Protein AF-A0A942QYV7-F1 (afdb_monomer_lite)

Structure (mmCIF, N/CA/C/O backbone):
data_AF-A0A942QYV7-F1
#
_entry.id   AF-A0A942QYV7-F1
#
loop_
_atom_site.group_PDB
_atom_site.id
_atom_site.type_symbol
_atom_site.label_atom_id
_atom_site.label_alt_id
_atom_site.label_comp_id
_atom_site.label_asym_id
_atom_site.label_entity_id
_atom_site.label_seq_id
_atom_site.pdbx_PDB_ins_code
_atom_site.Cartn_x
_atom_site.Cartn_y
_atom_site.Cartn_z
_atom_site.occupancy
_atom_site.B_iso_or_equiv
_atom_site.auth_seq_id
_atom_site.auth_comp_id
_atom_site.auth_asym_id
_atom_site.auth_atom_id
_atom_site.pdbx_PDB_model_num
ATOM 1 N N . MET A 1 1 ? 18.050 -7.877 43.973 1.00 50.31 1 MET A N 1
ATOM 2 C CA . MET A 1 1 ? 18.865 -6.970 43.136 1.00 50.31 1 MET A CA 1
ATOM 3 C C . MET A 1 1 ? 18.876 -7.507 41.705 1.00 50.31 1 MET A C 1
ATOM 5 O O . MET A 1 1 ? 19.808 -8.183 41.307 1.00 50.31 1 MET A O 1
ATOM 9 N N . LEU A 1 2 ? 17.770 -7.291 40.984 1.00 35.28 2 LEU A N 1
ATOM 10 C CA . LEU A 1 2 ? 17.494 -7.825 39.634 1.00 35.28 2 LEU A CA 1
ATOM 11 C C . LEU A 1 2 ? 17.047 -6.717 38.654 1.00 35.28 2 LEU A C 1
ATOM 13 O O . LEU A 1 2 ? 16.718 -6.996 37.510 1.00 35.28 2 LEU A O 1
ATOM 17 N N . LEU A 1 3 ? 17.053 -5.453 39.098 1.00 35.25 3 LEU A N 1
ATOM 18 C CA . LEU A 1 3 ? 16.546 -4.307 38.333 1.00 35.25 3 LEU A CA 1
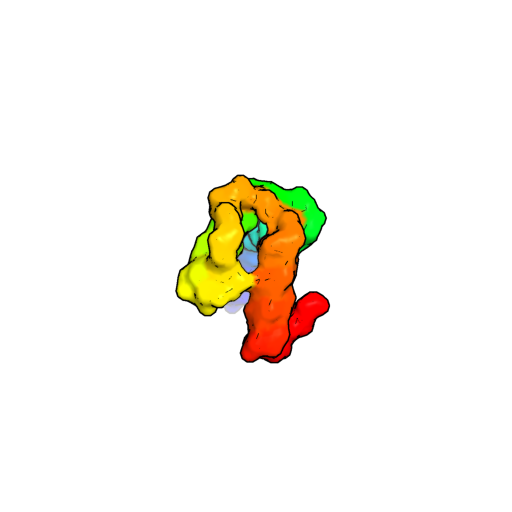ATOM 19 C C . LEU A 1 3 ? 17.611 -3.597 37.478 1.00 35.25 3 LEU A C 1
ATOM 21 O O . LEU A 1 3 ? 17.253 -2.804 36.617 1.00 35.25 3 LEU A O 1
ATOM 25 N N . VAL A 1 4 ? 18.904 -3.895 37.656 1.00 36.16 4 VAL A N 1
ATOM 26 C CA . VAL A 1 4 ? 19.989 -3.235 36.894 1.00 36.16 4 VAL A CA 1
ATOM 27 C C . VAL A 1 4 ? 20.280 -3.943 35.556 1.00 36.16 4 VAL A C 1
ATOM 29 O O . VAL A 1 4 ? 20.781 -3.318 34.629 1.00 36.16 4 VAL A O 1
ATOM 32 N N . LEU A 1 5 ? 19.896 -5.220 35.400 1.00 34.03 5 LEU A N 1
ATOM 33 C CA . LEU A 1 5 ? 20.146 -6.000 34.174 1.00 34.03 5 LEU A CA 1
ATOM 34 C C . LEU A 1 5 ? 19.142 -5.728 33.036 1.00 34.03 5 LEU A C 1
ATOM 36 O O . LEU A 1 5 ? 19.476 -5.929 31.873 1.00 34.03 5 LEU A O 1
ATOM 40 N N . ALA A 1 6 ? 17.934 -5.239 33.336 1.00 43.91 6 ALA A N 1
ATOM 41 C CA . ALA A 1 6 ? 16.939 -4.929 32.302 1.00 43.91 6 ALA A CA 1
ATOM 42 C C . ALA A 1 6 ? 17.239 -3.614 31.553 1.00 43.91 6 ALA A C 1
ATOM 44 O O . ALA A 1 6 ? 16.856 -3.470 30.396 1.00 43.91 6 ALA A O 1
ATOM 45 N N . PHE A 1 7 ? 17.959 -2.679 32.186 1.00 44.09 7 PHE A N 1
ATOM 46 C CA . PHE A 1 7 ? 18.260 -1.361 31.611 1.00 44.09 7 PHE A CA 1
ATOM 47 C C . PHE A 1 7 ? 19.480 -1.374 30.669 1.00 44.09 7 PHE A C 1
ATOM 49 O O . PHE A 1 7 ? 19.582 -0.555 29.758 1.00 44.09 7 PHE A O 1
ATOM 56 N N . THR A 1 8 ? 20.404 -2.324 30.842 1.00 44.84 8 THR A N 1
ATOM 57 C CA . THR A 1 8 ? 21.557 -2.490 29.937 1.00 44.84 8 THR A CA 1
ATOM 58 C C . THR A 1 8 ? 21.206 -3.310 28.695 1.00 44.84 8 THR A C 1
ATOM 60 O O . THR A 1 8 ? 21.733 -3.038 27.618 1.00 44.84 8 THR A O 1
ATOM 63 N N . ALA A 1 9 ? 20.272 -4.261 28.809 1.00 49.94 9 ALA A N 1
ATOM 64 C CA . ALA A 1 9 ? 19.776 -5.030 27.669 1.00 49.94 9 ALA A CA 1
ATOM 65 C C . ALA A 1 9 ? 18.965 -4.161 26.693 1.00 49.94 9 ALA A C 1
ATOM 67 O O . ALA A 1 9 ? 19.079 -4.338 25.483 1.00 49.94 9 ALA A O 1
ATOM 68 N N . SER A 1 10 ? 18.209 -3.174 27.190 1.00 53.91 10 SER A N 1
ATOM 69 C CA . SER A 1 10 ? 17.483 -2.236 26.334 1.00 53.91 10 SER A CA 1
ATOM 70 C C . SER A 1 10 ? 18.426 -1.378 25.488 1.00 53.91 10 SER A C 1
ATOM 72 O O . SER A 1 10 ? 18.173 -1.219 24.307 1.00 53.91 10 SER A O 1
ATOM 74 N N . ALA A 1 11 ? 19.558 -0.900 26.008 1.00 53.56 11 ALA A N 1
ATOM 75 C CA . ALA A 1 11 ? 20.452 -0.035 25.228 1.00 53.56 11 ALA A CA 1
ATOM 76 C C . ALA A 1 11 ? 21.073 -0.728 23.993 1.00 53.56 11 ALA A C 1
ATOM 78 O O . ALA A 1 11 ? 21.255 -0.084 22.969 1.00 53.56 11 ALA A O 1
ATOM 79 N N . LEU A 1 12 ? 21.336 -2.040 24.051 1.00 50.03 12 LEU A N 1
ATOM 80 C CA . LEU A 1 12 ? 21.892 -2.810 22.923 1.00 50.03 12 LEU A CA 1
ATOM 81 C C . LEU A 1 12 ? 20.817 -3.438 22.016 1.00 50.03 12 LEU A C 1
ATOM 83 O O . LEU A 1 12 ? 21.088 -3.741 20.856 1.00 50.03 12 LEU A O 1
ATOM 87 N N . TYR A 1 13 ? 19.596 -3.633 22.522 1.00 52.25 13 TYR A N 1
ATOM 88 C CA . TYR A 1 13 ? 18.460 -4.153 21.747 1.00 52.25 13 TYR A CA 1
ATOM 89 C C . TYR A 1 13 ? 17.633 -3.039 21.086 1.00 52.25 13 TYR A C 1
ATOM 91 O O . TYR A 1 13 ?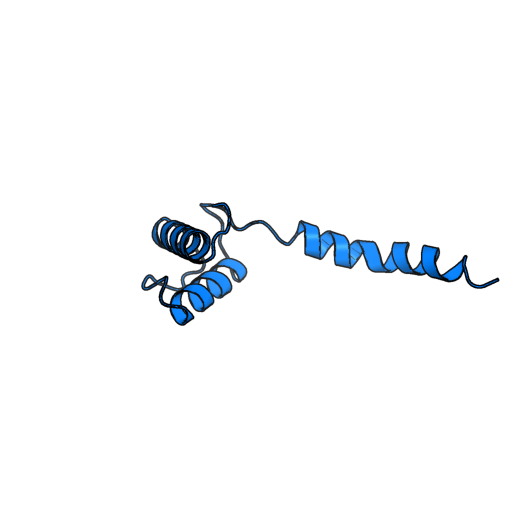 16.915 -3.290 20.116 1.00 52.25 13 TYR A O 1
ATOM 99 N N . ILE A 1 14 ? 17.742 -1.803 21.585 1.00 55.75 14 ILE A N 1
ATOM 100 C CA . ILE A 1 14 ? 17.004 -0.654 21.067 1.00 55.75 14 ILE A CA 1
ATOM 101 C C . ILE A 1 14 ? 17.583 -0.186 19.735 1.00 55.75 14 ILE A C 1
ATOM 103 O O . ILE A 1 14 ? 16.781 0.031 18.851 1.00 55.75 14 ILE A O 1
ATOM 107 N N . ASP A 1 15 ? 18.894 -0.128 19.481 1.00 53.66 15 ASP A N 1
ATOM 108 C CA . ASP A 1 15 ? 19.374 0.456 18.210 1.00 53.66 15 AS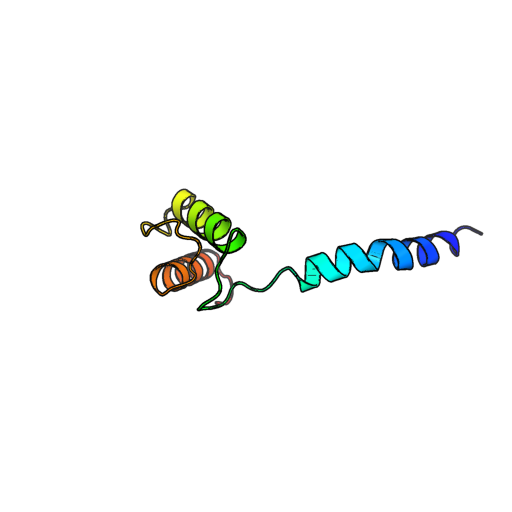P A CA 1
ATOM 109 C C . ASP A 1 15 ? 18.852 -0.261 16.953 1.00 53.66 15 ASP A C 1
ATOM 111 O O . ASP A 1 15 ? 18.391 0.393 16.019 1.00 53.66 15 ASP A O 1
ATOM 115 N N . SER A 1 16 ? 18.849 -1.599 16.909 1.00 60.94 16 SER A N 1
ATOM 116 C CA . SER A 1 16 ? 18.316 -2.314 15.733 1.00 60.94 16 SER A CA 1
ATOM 117 C C . SER A 1 16 ? 16.786 -2.275 15.669 1.00 60.94 16 SER A C 1
ATOM 119 O O . SER A 1 16 ? 16.217 -2.176 14.584 1.00 60.94 16 SER A O 1
ATOM 121 N N . TYR A 1 17 ? 16.110 -2.319 16.822 1.00 56.91 17 TYR A N 1
ATOM 122 C CA . TYR A 1 17 ? 14.652 -2.250 16.896 1.00 56.91 17 TYR A CA 1
ATOM 123 C C . TYR A 1 17 ? 14.153 -0.855 16.510 1.00 56.91 17 TYR A C 1
ATOM 125 O O . TYR A 1 17 ? 13.279 -0.727 15.664 1.00 56.91 17 TYR A O 1
ATOM 133 N N . TYR A 1 18 ? 14.768 0.190 17.053 1.00 55.12 18 TYR A N 1
ATOM 134 C CA . TYR A 1 18 ? 14.468 1.589 16.779 1.00 55.12 18 TYR A CA 1
ATOM 135 C C . TYR A 1 18 ? 14.803 1.946 15.335 1.00 55.12 18 TYR A C 1
ATOM 137 O O . TYR A 1 18 ? 13.978 2.563 14.680 1.00 55.12 18 TYR A O 1
ATOM 145 N N . ASN A 1 19 ? 15.934 1.484 14.786 1.00 58.72 19 ASN A N 1
ATOM 146 C CA . ASN A 1 19 ? 16.212 1.664 13.360 1.00 58.72 19 ASN A CA 1
ATOM 147 C C . ASN A 1 19 ? 15.214 0.911 12.477 1.00 58.72 19 ASN A C 1
ATOM 149 O O . ASN A 1 19 ? 14.857 1.439 11.442 1.00 58.72 19 ASN A O 1
ATOM 153 N N . ARG A 1 20 ? 14.706 -0.269 12.860 1.00 59.44 20 ARG A N 1
ATOM 154 C CA . ARG A 1 20 ? 13.660 -0.976 12.089 1.00 59.44 20 ARG A CA 1
ATOM 155 C C . ARG A 1 20 ? 12.272 -0.355 12.229 1.00 59.44 20 ARG A C 1
ATOM 157 O O . ARG A 1 20 ? 11.492 -0.451 11.294 1.00 59.44 20 ARG A O 1
ATOM 164 N N . VAL A 1 21 ? 11.972 0.256 13.372 1.00 60.50 21 VAL A N 1
ATOM 165 C CA . VAL A 1 21 ? 10.717 0.976 13.632 1.00 60.50 21 VAL A CA 1
ATOM 166 C C . VAL A 1 21 ? 10.738 2.363 12.980 1.00 60.50 21 VAL A C 1
ATOM 168 O O . VAL A 1 21 ? 9.724 2.790 12.448 1.00 60.50 21 VAL A O 1
ATOM 171 N N . LEU A 1 22 ? 11.885 3.049 12.941 1.00 56.72 22 LEU A N 1
ATOM 172 C CA . LEU A 1 22 ? 12.066 4.294 12.185 1.00 56.72 22 LEU A CA 1
ATOM 173 C C . LEU A 1 22 ? 12.247 4.044 10.680 1.00 56.72 22 LEU A C 1
ATOM 175 O O . LEU A 1 22 ? 11.813 4.863 9.880 1.00 56.72 22 LEU A O 1
ATOM 179 N N . ALA A 1 23 ? 12.833 2.905 10.292 1.00 54.81 23 ALA A N 1
ATOM 180 C CA . ALA A 1 23 ? 12.862 2.411 8.912 1.00 54.81 23 ALA A CA 1
ATOM 181 C C . ALA A 1 23 ? 11.583 1.662 8.522 1.00 54.81 23 ALA A C 1
ATOM 183 O O . ALA A 1 23 ? 11.486 1.168 7.398 1.00 54.81 23 ALA A O 1
ATOM 184 N N . GLN A 1 24 ? 10.579 1.601 9.404 1.00 49.94 24 GLN A N 1
ATOM 185 C CA . GLN A 1 24 ? 9.203 1.386 8.983 1.0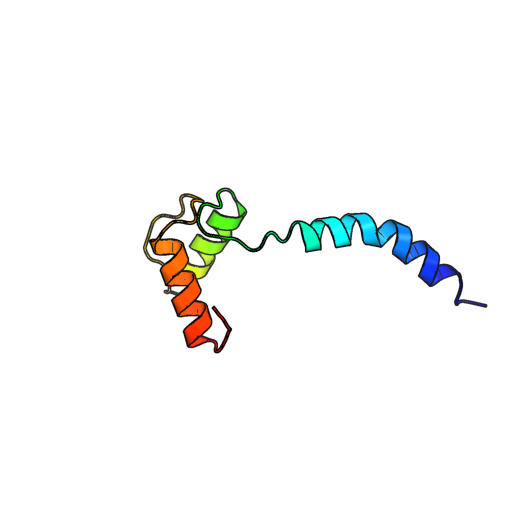0 49.94 24 GLN A CA 1
ATOM 186 C C . GLN A 1 24 ? 8.755 2.690 8.326 1.00 49.94 24 GLN A C 1
ATOM 188 O O . GLN A 1 24 ? 7.953 3.448 8.863 1.00 49.94 24 GLN A O 1
ATOM 193 N N . GLU A 1 25 ? 9.383 2.994 7.190 1.00 56.53 25 GLU A N 1
ATOM 194 C CA . GLU A 1 25 ? 9.071 4.156 6.392 1.00 56.53 25 GLU A CA 1
ATOM 195 C C . GLU A 1 25 ? 7.600 4.035 6.034 1.00 56.53 25 GLU A C 1
ATOM 197 O O . GLU A 1 25 ? 7.176 3.097 5.352 1.00 56.53 25 GLU A O 1
ATOM 202 N N . THR A 1 26 ? 6.800 4.963 6.552 1.00 62.97 26 THR A N 1
ATOM 203 C CA . THR A 1 26 ? 5.436 5.158 6.087 1.00 62.97 26 THR A CA 1
ATOM 204 C C . THR A 1 26 ? 5.508 5.271 4.575 1.00 62.97 26 THR A C 1
ATOM 206 O O . THR A 1 26 ? 6.052 6.244 4.060 1.00 62.97 26 THR A O 1
ATOM 209 N N . LEU A 1 27 ? 5.019 4.261 3.859 1.00 66.25 27 LEU A N 1
ATOM 210 C CA . LEU A 1 27 ? 5.069 4.266 2.406 1.00 66.25 27 LEU A CA 1
ATOM 211 C C . LEU A 1 27 ? 4.204 5.424 1.907 1.00 66.25 27 LEU A C 1
ATOM 213 O O . LEU A 1 27 ? 2.996 5.453 2.134 1.00 66.25 27 LEU A O 1
ATOM 217 N N . TYR A 1 28 ? 4.847 6.391 1.265 1.00 68.62 28 TYR A N 1
ATOM 218 C CA . TYR A 1 28 ? 4.214 7.600 0.758 1.00 68.62 28 TYR A CA 1
ATOM 219 C C . TYR A 1 28 ? 4.208 7.606 -0.770 1.00 68.62 28 TYR A C 1
ATOM 221 O O . TYR A 1 28 ? 4.879 6.810 -1.430 1.00 68.62 28 TYR A O 1
ATOM 229 N N . TRP A 1 29 ? 3.434 8.521 -1.348 1.00 67.56 29 TRP A N 1
ATOM 230 C CA . TRP A 1 29 ? 3.392 8.714 -2.793 1.00 67.56 29 TRP A CA 1
ATOM 231 C C . TRP A 1 29 ? 4.794 8.959 -3.367 1.00 67.56 29 TRP A C 1
ATOM 233 O O . TRP A 1 29 ? 5.482 9.888 -2.955 1.00 67.56 29 TRP A O 1
ATOM 243 N N . GLY A 1 30 ? 5.198 8.164 -4.358 1.00 71.56 30 GLY A N 1
ATOM 244 C CA . GLY A 1 30 ? 6.536 8.226 -4.950 1.00 71.56 30 GLY A CA 1
ATOM 245 C C . GLY A 1 30 ? 7.574 7.318 -4.283 1.00 71.56 30 GLY A C 1
ATOM 246 O O . GLY A 1 30 ? 8.669 7.179 -4.826 1.00 71.56 30 GLY A O 1
ATOM 247 N N . ALA A 1 31 ? 7.242 6.647 -3.173 1.00 80.12 31 ALA A N 1
ATOM 248 C CA . ALA A 1 31 ? 8.072 5.573 -2.635 1.00 80.12 31 ALA A CA 1
ATOM 249 C C . ALA A 1 31 ? 8.199 4.429 -3.652 1.00 80.12 31 ALA A C 1
ATOM 251 O O . ALA A 1 31 ? 7.281 4.153 -4.432 1.00 80.12 31 ALA A O 1
ATOM 252 N N . SER A 1 32 ? 9.336 3.737 -3.641 1.00 87.19 32 SER A N 1
ATOM 253 C CA . SER A 1 32 ? 9.541 2.566 -4.488 1.00 87.19 32 SER A CA 1
ATOM 254 C C . SER A 1 32 ? 10.421 1.517 -3.819 1.00 87.19 32 SER A C 1
ATOM 256 O O . SER A 1 32 ? 11.155 1.817 -2.882 1.00 87.19 32 SER A O 1
ATOM 258 N N . GLY A 1 33 ? 10.328 0.275 -4.288 1.00 89.19 33 GLY A N 1
ATOM 259 C CA . GLY A 1 33 ? 11.139 -0.842 -3.815 1.00 89.19 33 GLY A CA 1
ATOM 260 C C . GLY A 1 33 ? 10.320 -2.030 -3.320 1.00 89.19 33 GLY A C 1
ATOM 261 O O . GLY A 1 33 ? 9.123 -2.164 -3.585 1.00 89.19 33 GLY A O 1
ATOM 262 N N . GLU A 1 34 ? 11.000 -2.929 -2.614 1.00 89.75 34 GLU A N 1
ATOM 263 C CA . GLU A 1 34 ? 10.451 -4.231 -2.231 1.00 89.75 34 GLU A CA 1
ATOM 264 C C . GLU A 1 34 ? 9.272 -4.121 -1.254 1.00 89.75 34 GLU A C 1
ATOM 266 O O . GLU A 1 34 ? 8.297 -4.865 -1.360 1.00 89.75 34 GLU A O 1
ATOM 271 N N . GLU A 1 35 ? 9.292 -3.139 -0.355 1.00 87.00 35 GLU A N 1
ATOM 272 C CA . GLU A 1 35 ? 8.182 -2.913 0.577 1.00 87.00 35 GLU A CA 1
ATOM 273 C C . GLU A 1 35 ? 6.905 -2.456 -0.146 1.00 87.00 35 GLU A C 1
ATOM 275 O O . GLU A 1 35 ? 5.805 -2.897 0.193 1.00 87.00 35 GLU A O 1
ATOM 280 N N . VAL A 1 36 ? 7.036 -1.678 -1.228 1.00 91.38 36 VAL A N 1
ATOM 281 C CA . VAL A 1 36 ? 5.893 -1.318 -2.078 1.00 91.38 36 VAL A CA 1
ATOM 282 C C . VAL A 1 36 ? 5.361 -2.541 -2.831 1.00 91.38 36 VAL A C 1
ATOM 284 O O . VAL A 1 36 ? 4.145 -2.707 -2.929 1.00 91.38 36 VAL A O 1
ATOM 287 N N . ARG A 1 37 ? 6.230 -3.454 -3.293 1.00 93.94 37 ARG A N 1
ATOM 288 C CA . ARG A 1 37 ? 5.792 -4.720 -3.918 1.00 93.94 37 ARG A CA 1
ATOM 289 C C . ARG A 1 37 ? 4.999 -5.589 -2.949 1.00 93.94 37 ARG A C 1
ATOM 291 O O . ARG A 1 37 ? 3.960 -6.144 -3.320 1.00 93.94 37 ARG A O 1
ATOM 298 N N . LYS A 1 38 ? 5.458 -5.701 -1.701 1.00 93.25 38 LYS A N 1
ATOM 299 C CA . LYS A 1 38 ? 4.748 -6.436 -0.644 1.00 93.25 38 LYS A CA 1
ATOM 300 C C . LYS A 1 38 ? 3.389 -5.807 -0.347 1.00 93.25 38 LYS A C 1
ATOM 302 O O . LYS A 1 38 ? 2.394 -6.534 -0.269 1.00 93.25 38 LYS A O 1
ATOM 307 N N . LEU A 1 39 ? 3.325 -4.477 -0.253 1.00 91.69 39 LEU A N 1
ATOM 308 C CA . LEU A 1 39 ? 2.073 -3.737 -0.088 1.00 91.69 39 LEU A CA 1
ATOM 309 C C . LEU A 1 39 ? 1.101 -4.016 -1.245 1.00 91.69 39 LEU A C 1
ATOM 311 O O . LEU A 1 39 ? -0.016 -4.469 -1.004 1.00 91.69 39 LEU A O 1
ATOM 315 N N . GLN A 1 40 ? 1.532 -3.814 -2.493 1.00 96.81 40 GLN A N 1
ATOM 316 C CA . GLN A 1 40 ? 0.721 -4.048 -3.696 1.00 96.81 40 GLN A CA 1
ATOM 317 C C . GLN A 1 40 ? 0.211 -5.495 -3.774 1.00 96.81 40 GLN A C 1
ATOM 319 O O . GLN A 1 40 ? -0.967 -5.729 -4.045 1.00 96.81 40 GLN A O 1
ATOM 324 N N . THR A 1 41 ? 1.072 -6.474 -3.481 1.00 97.31 41 THR A N 1
ATOM 325 C CA . THR A 1 41 ? 0.701 -7.900 -3.446 1.00 97.31 41 THR A CA 1
ATOM 326 C C . THR A 1 41 ? -0.375 -8.173 -2.398 1.00 97.31 41 THR A C 1
ATOM 328 O O . THR A 1 41 ? -1.338 -8.895 -2.660 1.00 97.31 41 THR A O 1
ATOM 331 N N . THR A 1 42 ? -0.234 -7.576 -1.216 1.00 95.44 42 THR A N 1
ATOM 332 C CA . THR A 1 42 ? -1.176 -7.743 -0.106 1.00 95.44 42 THR A CA 1
ATOM 333 C C . THR A 1 42 ? -2.527 -7.106 -0.429 1.00 95.44 42 THR A C 1
ATOM 335 O O . THR A 1 42 ? -3.556 -7.769 -0.310 1.00 95.44 42 THR A O 1
ATOM 338 N N . LEU A 1 43 ? -2.531 -5.867 -0.929 1.00 95.88 43 LEU A N 1
ATOM 339 C CA . LEU A 1 43 ? -3.750 -5.175 -1.355 1.00 95.88 43 LEU A CA 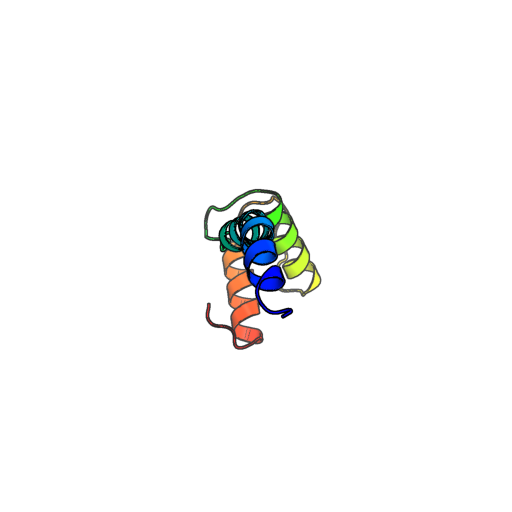1
ATOM 340 C C . LEU A 1 43 ? -4.471 -5.936 -2.469 1.00 95.88 43 LEU A C 1
ATOM 342 O O . LEU A 1 43 ? -5.693 -6.058 -2.430 1.00 95.88 43 LEU A O 1
ATOM 346 N N . ARG A 1 44 ? -3.727 -6.518 -3.418 1.00 97.44 44 ARG A N 1
ATOM 347 C CA . A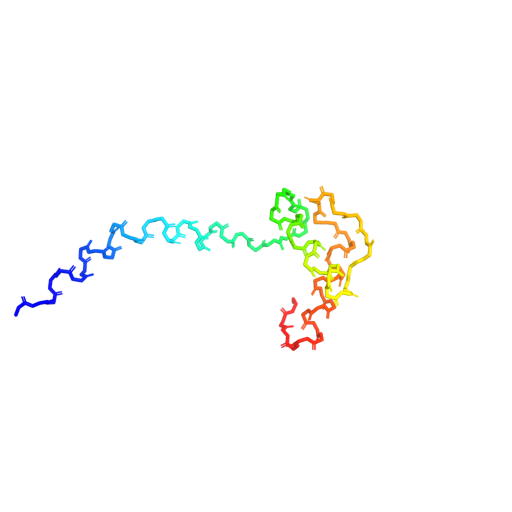RG A 1 44 ? -4.299 -7.363 -4.473 1.00 97.44 44 ARG A CA 1
ATOM 348 C C . ARG A 1 44 ? -4.940 -8.621 -3.910 1.00 97.44 44 ARG A C 1
ATOM 350 O O . ARG A 1 44 ? -6.068 -8.942 -4.267 1.00 97.44 44 ARG A O 1
ATOM 357 N N . LYS A 1 45 ? -4.257 -9.315 -2.997 1.00 97.25 45 LYS A N 1
ATOM 358 C CA . LYS A 1 45 ? -4.807 -10.495 -2.313 1.00 97.25 45 LYS A CA 1
ATOM 359 C C . LYS A 1 45 ? -6.098 -10.170 -1.556 1.00 97.25 45 LYS A C 1
ATOM 361 O O . LYS A 1 45 ? -6.985 -11.013 -1.476 1.00 97.25 45 LYS A O 1
ATOM 366 N N . TRP A 1 46 ? -6.201 -8.965 -1.006 1.00 95.94 46 TRP A N 1
ATOM 367 C CA . TRP A 1 46 ? -7.394 -8.480 -0.314 1.00 95.94 46 TRP A CA 1
ATOM 368 C C . TRP A 1 46 ? -8.457 -7.870 -1.240 1.00 95.94 46 TRP A C 1
ATOM 370 O O . TRP A 1 46 ? -9.513 -7.474 -0.756 1.00 95.94 46 TRP A O 1
ATOM 380 N N . GLY A 1 47 ? -8.210 -7.814 -2.551 1.00 96.81 47 GLY A N 1
ATOM 381 C CA . GLY A 1 47 ? -9.170 -7.320 -3.539 1.00 96.81 47 GLY A CA 1
ATOM 382 C C . GLY A 1 47 ? -9.254 -5.796 -3.661 1.00 96.81 47 GLY A C 1
ATOM 383 O O . GLY A 1 47 ? -10.202 -5.305 -4.258 1.00 96.81 47 GLY A O 1
ATOM 384 N N . TYR A 1 48 ? -8.285 -5.052 -3.120 1.00 95.50 48 TYR A N 1
ATOM 385 C CA . TYR A 1 48 ? -8.224 -3.584 -3.205 1.00 95.50 48 TYR A CA 1
ATOM 386 C C . TYR A 1 48 ? -7.352 -3.069 -4.356 1.00 95.50 48 TYR A C 1
ATOM 388 O O . TYR A 1 48 ? -7.352 -1.875 -4.635 1.00 95.50 48 TYR A O 1
ATOM 396 N N . TYR A 1 49 ? -6.557 -3.934 -4.993 1.00 96.62 49 TYR A N 1
ATOM 397 C CA . TYR A 1 49 ? -5.593 -3.523 -6.014 1.00 96.62 49 TYR A CA 1
ATOM 398 C C . TYR A 1 49 ? -5.529 -4.509 -7.182 1.00 96.62 49 TYR A C 1
ATOM 400 O O . TYR A 1 49 ? -5.249 -5.689 -6.993 1.00 96.62 49 TYR A O 1
ATOM 408 N N . ASP A 1 50 ? -5.736 -4.025 -8.402 1.00 97.06 50 ASP A N 1
ATOM 409 C CA . ASP A 1 50 ? -5.685 -4.801 -9.648 1.00 97.06 50 ASP A CA 1
ATOM 410 C C . ASP A 1 50 ? -4.517 -4.391 -10.572 1.00 97.06 50 ASP A C 1
ATOM 412 O O . ASP A 1 50 ? -4.120 -5.159 -11.451 1.00 97.06 50 ASP A O 1
ATOM 416 N N . GLY A 1 51 ? -3.893 -3.238 -10.314 1.00 95.62 51 GLY A N 1
ATOM 417 C CA . GLY A 1 51 ? -2.709 -2.734 -11.018 1.00 95.62 51 GLY A CA 1
ATOM 418 C C . GLY A 1 51 ? -1.430 -3.557 -10.787 1.00 95.62 51 GLY A C 1
ATOM 419 O O . GLY A 1 51 ? -1.428 -4.478 -9.971 1.00 95.62 51 GLY A O 1
ATOM 420 N N . PRO A 1 52 ? -0.332 -3.279 -11.513 1.00 96.50 52 PRO A N 1
ATOM 421 C CA . PRO A 1 52 ? 0.895 -4.085 -11.499 1.00 96.50 52 PRO A CA 1
ATOM 422 C C . PRO A 1 52 ? 1.637 -4.073 -10.151 1.00 96.50 52 PRO A C 1
ATOM 424 O O . PRO A 1 52 ? 1.712 -3.061 -9.472 1.00 96.50 52 PRO A O 1
ATOM 427 N N . VAL A 1 53 ? 2.270 -5.198 -9.794 1.00 97.00 53 VAL A N 1
ATOM 428 C CA . VAL A 1 53 ? 3.192 -5.276 -8.641 1.00 97.00 53 VAL A CA 1
ATOM 429 C C . VAL A 1 53 ? 4.596 -4.853 -9.090 1.00 97.00 53 VAL A C 1
ATOM 431 O O . VAL A 1 53 ? 5.518 -5.661 -9.248 1.00 97.00 53 VAL A O 1
ATOM 434 N N . ASP A 1 54 ? 4.730 -3.571 -9.409 1.00 96.19 54 ASP A N 1
ATOM 435 C CA . ASP A 1 54 ? 5.942 -2.962 -9.961 1.00 96.19 54 ASP A CA 1
ATOM 436 C C . ASP A 1 54 ? 6.872 -2.368 -8.894 1.00 96.19 54 ASP A C 1
ATOM 438 O O . ASP A 1 54 ? 8.028 -2.054 -9.189 1.00 96.19 54 ASP A O 1
ATOM 442 N N . GLY A 1 55 ? 6.407 -2.296 -7.645 1.00 93.69 55 GLY A N 1
ATOM 443 C CA . GLY A 1 55 ? 7.139 -1.695 -6.543 1.00 93.69 55 GLY A CA 1
ATOM 444 C C . GLY A 1 55 ? 7.180 -0.177 -6.612 1.00 93.69 55 GLY A C 1
ATOM 445 O O . GLY A 1 55 ? 8.090 0.396 -6.032 1.00 93.69 55 GLY A O 1
ATOM 446 N N . VAL A 1 56 ? 6.244 0.473 -7.308 1.00 94.88 56 VAL A N 1
ATOM 447 C CA . VAL A 1 56 ? 6.127 1.934 -7.381 1.00 94.88 56 VAL A CA 1
ATOM 448 C C . VAL A 1 56 ? 4.827 2.390 -6.723 1.00 94.88 56 VAL A C 1
ATOM 450 O O . VAL A 1 56 ? 3.721 1.980 -7.081 1.00 94.88 56 VAL A O 1
ATOM 453 N N . PHE A 1 57 ? 4.937 3.282 -5.741 1.00 90.25 57 PHE A N 1
ATOM 454 C CA . PHE A 1 57 ? 3.782 3.837 -5.050 1.00 90.25 57 PHE A CA 1
ATOM 455 C C . PHE A 1 57 ? 3.214 5.006 -5.862 1.00 90.25 57 PHE A C 1
ATOM 457 O O . PHE A 1 57 ? 3.450 6.176 -5.565 1.00 90.25 57 PHE A O 1
ATOM 464 N N . GLY A 1 58 ? 2.477 4.673 -6.922 1.00 90.81 58 GLY A N 1
ATOM 465 C CA . GLY A 1 58 ? 1.746 5.628 -7.755 1.00 90.81 58 GLY A CA 1
ATOM 466 C C . GLY A 1 58 ? 0.255 5.734 -7.411 1.00 90.81 58 GLY A C 1
ATOM 467 O O . GLY A 1 58 ? -0.212 5.234 -6.386 1.00 90.81 58 GLY A O 1
ATOM 468 N N . GLY A 1 59 ? -0.512 6.334 -8.327 1.00 93.06 59 GLY A N 1
ATOM 469 C CA . GLY A 1 59 ? -1.950 6.600 -8.169 1.00 93.06 59 GLY A CA 1
ATOM 470 C C . GLY A 1 59 ? -2.805 5.392 -7.825 1.00 93.06 59 GLY A C 1
ATOM 471 O O . GLY A 1 59 ? -3.630 5.469 -6.919 1.00 93.06 59 GLY A O 1
ATOM 472 N N . GLY A 1 60 ? -2.577 4.264 -8.498 1.00 93.56 60 GLY A N 1
ATOM 473 C CA . GLY A 1 60 ? -3.316 3.036 -8.207 1.00 93.56 60 GLY A CA 1
ATOM 474 C C . GLY A 1 60 ? -3.049 2.518 -6.791 1.00 93.56 60 GLY A C 1
ATOM 475 O O . GLY A 1 60 ? -3.987 2.184 -6.074 1.00 93.56 60 GLY A O 1
ATOM 476 N N . THR A 1 61 ? -1.780 2.503 -6.367 1.00 94.44 61 THR A N 1
ATOM 477 C CA . THR A 1 61 ? -1.384 2.063 -5.019 1.00 94.44 61 THR A CA 1
ATOM 478 C C . THR A 1 61 ? -1.988 2.980 -3.952 1.00 94.44 61 THR A C 1
ATOM 480 O O . THR A 1 61 ? -2.530 2.494 -2.964 1.00 94.44 61 THR A O 1
ATOM 483 N N . PHE A 1 62 ? -1.979 4.298 -4.181 1.00 93.06 62 PHE A N 1
ATOM 484 C CA . PHE A 1 62 ? -2.598 5.277 -3.284 1.00 93.06 62 PHE A CA 1
ATOM 485 C C . PHE A 1 62 ? -4.102 5.057 -3.111 1.00 93.06 62 PHE A C 1
ATOM 487 O O . PHE A 1 62 ? -4.586 4.980 -1.982 1.00 93.06 62 PHE A O 1
ATOM 494 N N . THR A 1 63 ? -4.844 4.916 -4.212 1.00 94.12 63 THR A N 1
ATOM 495 C CA . THR A 1 63 ? -6.292 4.674 -4.157 1.00 94.12 63 THR A CA 1
ATOM 496 C C . THR A 1 63 ? -6.611 3.380 -3.412 1.00 94.12 63 THR A C 1
ATOM 498 O O . THR A 1 63 ? -7.495 3.377 -2.557 1.00 94.12 63 THR A O 1
ATOM 501 N N . ALA A 1 64 ? -5.853 2.311 -3.666 1.00 95.12 64 ALA A N 1
ATOM 502 C CA . ALA A 1 64 ? -6.036 1.026 -2.998 1.00 95.12 64 ALA A CA 1
ATOM 503 C C . ALA A 1 64 ? -5.785 1.100 -1.482 1.00 95.12 64 ALA A C 1
ATOM 505 O O . ALA A 1 64 ? -6.567 0.559 -0.699 1.00 95.12 64 ALA A O 1
ATOM 506 N N . VAL A 1 65 ? -4.728 1.802 -1.054 1.00 92.81 65 VAL A N 1
ATOM 507 C CA . VAL A 1 65 ? -4.445 2.040 0.373 1.00 92.81 65 VAL A CA 1
ATOM 508 C C . VAL A 1 65 ? -5.579 2.829 1.022 1.00 92.81 65 VAL A C 1
ATOM 510 O O . VAL A 1 65 ? -6.081 2.423 2.069 1.00 92.81 65 VAL A O 1
ATOM 513 N N . LYS A 1 66 ? -6.040 3.903 0.372 1.00 90.06 66 LYS A N 1
ATOM 514 C CA . LYS A 1 66 ? -7.128 4.741 0.883 1.00 90.06 66 LYS A CA 1
ATOM 515 C C . LYS A 1 66 ? -8.440 3.970 1.016 1.00 90.06 66 LYS A C 1
ATOM 517 O O . LYS A 1 66 ? -9.154 4.135 2.007 1.00 90.06 66 LYS A O 1
ATOM 522 N N . GLU A 1 67 ? -8.772 3.125 0.042 1.00 92.62 67 GLU A N 1
ATOM 523 C CA . GLU A 1 67 ? -9.965 2.280 0.108 1.00 92.62 67 GLU A CA 1
ATOM 524 C C . GLU A 1 67 ? -9.856 1.256 1.243 1.00 92.62 67 GLU A C 1
ATOM 526 O O . GLU A 1 67 ? -10.792 1.122 2.036 1.00 92.62 67 GLU A O 1
ATOM 531 N N . PHE A 1 68 ? -8.706 0.586 1.369 1.00 92.69 68 PHE A N 1
ATOM 532 C CA . PHE A 1 68 ? -8.435 -0.332 2.473 1.00 92.69 68 PHE A CA 1
ATOM 533 C C . PHE A 1 68 ? -8.592 0.364 3.830 1.00 92.69 68 PHE A C 1
ATOM 535 O O . PHE A 1 68 ? -9.307 -0.142 4.696 1.00 92.69 68 PHE A O 1
ATOM 542 N N . GLN A 1 69 ? -7.981 1.537 4.012 1.00 90.00 69 GLN A N 1
ATOM 543 C CA . GLN A 1 69 ? -8.080 2.304 5.254 1.00 90.00 69 GLN A CA 1
ATOM 544 C C . GLN A 1 69 ? -9.534 2.673 5.559 1.00 90.00 69 GLN A C 1
ATOM 546 O O . GLN A 1 69 ? -10.024 2.390 6.650 1.00 90.00 69 GLN A O 1
ATOM 551 N N . THR A 1 70 ? -10.258 3.194 4.565 1.00 90.81 70 THR A N 1
ATOM 552 C CA . THR A 1 70 ? -11.663 3.599 4.714 1.00 90.81 70 THR A CA 1
ATOM 553 C C . THR A 1 70 ? -12.556 2.420 5.112 1.00 90.81 70 THR A C 1
ATOM 555 O O . THR A 1 70 ? -13.343 2.543 6.049 1.00 90.81 70 THR A O 1
ATOM 558 N N . LYS A 1 71 ? -12.422 1.255 4.458 1.00 91.56 71 LYS A N 1
ATOM 559 C CA . LYS A 1 71 ? -13.240 0.069 4.781 1.00 91.56 71 LYS A CA 1
ATOM 560 C C . LYS A 1 71 ? -12.934 -0.531 6.154 1.00 91.56 71 LYS A C 1
ATOM 562 O O . LYS A 1 71 ? -13.795 -1.202 6.712 1.00 91.56 71 LYS A O 1
ATOM 567 N N . ASN A 1 72 ? -11.743 -0.288 6.698 1.00 90.94 72 ASN A N 1
ATOM 568 C CA . ASN A 1 72 ? -11.330 -0.789 8.011 1.00 90.94 72 ASN A CA 1
ATOM 569 C C . ASN A 1 72 ? -11.390 0.283 9.115 1.00 90.94 72 ASN A C 1
ATOM 571 O O . ASN A 1 72 ? -10.929 0.032 10.226 1.00 90.94 72 ASN A O 1
ATOM 575 N N . GLY A 1 73 ? -11.948 1.468 8.836 1.00 89.62 73 GLY A N 1
ATOM 576 C CA . GLY A 1 73 ? -12.073 2.550 9.819 1.00 89.62 73 GLY A CA 1
ATOM 577 C C . GLY A 1 73 ? -10.737 3.169 10.248 1.00 89.62 73 GLY A C 1
ATOM 578 O O . GLY A 1 73 ? -10.643 3.731 11.336 1.00 89.62 73 GLY A O 1
ATOM 579 N N . LEU A 1 74 ? -9.701 3.051 9.416 1.00 85.31 74 LEU A N 1
ATOM 580 C CA . LEU A 1 74 ? -8.387 3.648 9.640 1.00 85.31 74 LEU A CA 1
ATOM 581 C C . LEU A 1 74 ? -8.349 5.054 9.032 1.00 85.31 74 LEU A C 1
ATOM 583 O O . LEU A 1 74 ? -8.905 5.290 7.958 1.00 85.31 74 LEU A O 1
ATOM 587 N N . SER A 1 75 ? -7.662 5.985 9.695 1.00 75.19 75 SER A N 1
ATOM 588 C CA . SER A 1 75 ? -7.377 7.297 9.111 1.00 75.19 75 SER A CA 1
ATOM 589 C C . SER A 1 75 ? -6.448 7.141 7.905 1.00 75.19 75 SER A C 1
ATOM 591 O O . SER A 1 75 ? -5.420 6.462 8.010 1.00 75.19 75 SER A O 1
ATOM 593 N N . ALA A 1 76 ? -6.832 7.763 6.790 1.00 60.62 76 ALA A N 1
ATOM 594 C CA . ALA A 1 76 ? -6.047 7.840 5.562 1.00 60.62 76 ALA A CA 1
ATOM 595 C C . ALA A 1 76 ? -5.124 9.059 5.548 1.00 60.62 76 ALA A C 1
ATOM 597 O O . ALA A 1 76 ? -5.568 10.123 6.038 1.00 60.62 76 ALA A O 1
#

Secondary structure (DSSP, 8-state):
--SSHHHHHHHHHHHHHHHHHHSS----TT-BSHHHHHHHHHHHHTTS--S---SB--HHHHHHHHHHHHHTT---

Foldseek 3Di:
DPPPVVVVVCVVVVVVVVCVVVVVPPDDAQFFDDVLLVLQVVLVVVVLADDDSRRHRHDRSVSSVVVVCVVVVHDD

pLDDT: mean 76.65, std 20.43, range [34.03, 97.44]

Radius of gyration: 17.77 Å; chains: 1; bounding box: 35×19×55 Å

Sequence (76 aa):
MLLVLAFTASALYIDSYYNRVLAQETLYWGASGEEVRKLQTTLRKWGYYDGPVDGVFGGGTFTAVKEFQTKNGLSA